Protein AF-A0A1M6S938-F1 (afdb_monomer_lite)

Secondary structure (DSSP, 8-state):
-EEEEETTEEEEEEE-S---TTEEEEEEEE-TT--EEEEEEESSSEEEEEEEE-BTTEEEEEEEEEETT--EEEEEEEEEE-

Sequence (82 aa):
METFINENTSELYIHFKEKPEGVYHTIYYLNAKNEKKWLGNTPAQDFYISNILIQKCIINLKVQSESFGGAKGKIIWKMVNL

pLDDT: mean 89.11, std 5.12, range [72.44, 94.81]

Foldseek 3Di:
DDWDDDPQWIKDKAAAPDLDPQKKKWKWWQDPVRDTDTQDIGSDRMDIGGTDGDDPQKTWMWIWMAGNVRDIDDIDIDIDRD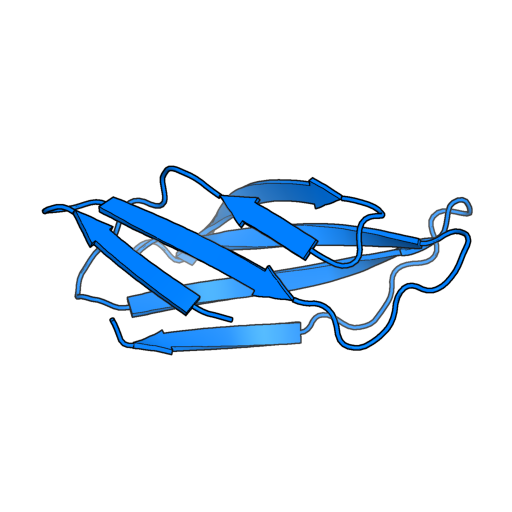

Structure (mmCIF, N/CA/C/O backbone):
data_AF-A0A1M6S938-F1
#
_entry.id   AF-A0A1M6S938-F1
#
loop_
_atom_site.group_PDB
_atom_site.id
_atom_site.type_symbol
_atom_site.label_atom_id
_atom_site.label_alt_id
_atom_site.label_comp_id
_atom_site.label_asym_id
_atom_site.label_entity_id
_atom_site.label_seq_id
_atom_site.pdbx_PDB_ins_code
_atom_site.Cartn_x
_atom_site.Cartn_y
_atom_site.Cartn_z
_atom_site.occupancy
_atom_site.B_iso_or_equiv
_atom_site.auth_seq_id
_atom_site.auth_comp_id
_atom_site.auth_asym_id
_atom_site.auth_atom_id
_atom_site.pdbx_PDB_model_num
ATOM 1 N N . MET A 1 1 ? -9.860 -1.293 -7.391 1.00 82.38 1 MET A N 1
ATOM 2 C CA . MET A 1 1 ? -9.506 -1.347 -5.961 1.00 82.38 1 MET A CA 1
ATOM 3 C C . MET A 1 1 ? -10.762 -1.729 -5.238 1.00 82.38 1 MET A C 1
ATOM 5 O O . MET A 1 1 ? -11.796 -1.134 -5.523 1.00 82.38 1 MET A O 1
ATOM 9 N N . GLU A 1 2 ? -10.647 -2.718 -4.375 1.00 87.94 2 GLU A N 1
ATOM 10 C CA . GLU A 1 2 ? -11.764 -3.357 -3.691 1.00 87.94 2 GLU A CA 1
ATOM 11 C C . GLU A 1 2 ? -11.418 -3.484 -2.212 1.00 87.94 2 GLU A C 1
ATOM 13 O O . GLU A 1 2 ? -10.243 -3.614 -1.856 1.00 87.94 2 GLU A O 1
ATOM 18 N N . THR A 1 3 ? -12.433 -3.389 -1.363 1.00 86.75 3 THR A N 1
ATOM 19 C CA . THR A 1 3 ? -12.299 -3.389 0.094 1.00 86.75 3 THR A CA 1
ATOM 20 C C . THR A 1 3 ? -13.241 -4.407 0.698 1.00 86.75 3 THR A C 1
ATOM 22 O O . THR A 1 3 ? -14.413 -4.447 0.328 1.00 86.75 3 THR A O 1
ATOM 25 N N . PHE A 1 4 ? -12.742 -5.178 1.658 1.00 86.56 4 PHE A N 1
ATOM 26 C CA . PHE A 1 4 ? -13.526 -6.174 2.381 1.00 86.56 4 PHE A CA 1
ATOM 27 C C . PHE A 1 4 ? -13.445 -5.854 3.869 1.00 86.56 4 PHE A C 1
ATOM 29 O O . PHE A 1 4 ? -12.353 -5.788 4.429 1.00 86.56 4 PHE A O 1
ATOM 36 N N . ILE A 1 5 ? -14.588 -5.581 4.494 1.00 85.00 5 ILE A N 1
ATOM 37 C CA . ILE A 1 5 ? -14.657 -5.134 5.889 1.00 85.00 5 ILE A CA 1
ATOM 38 C C . ILE A 1 5 ? -14.850 -6.349 6.791 1.00 85.00 5 ILE A C 1
ATOM 40 O O . ILE A 1 5 ? -15.735 -7.169 6.549 1.00 85.00 5 ILE A O 1
ATOM 44 N N . ASN A 1 6 ? -14.063 -6.419 7.860 1.00 84.31 6 ASN A N 1
ATOM 45 C CA . ASN A 1 6 ? -14.210 -7.389 8.930 1.00 84.31 6 ASN A CA 1
ATOM 46 C C . ASN A 1 6 ? -14.100 -6.672 10.285 1.00 84.31 6 ASN A C 1
ATOM 48 O O . ASN A 1 6 ? -13.011 -6.338 10.743 1.00 84.31 6 ASN A O 1
ATOM 52 N N . GLU A 1 7 ? -15.241 -6.397 10.918 1.00 84.81 7 GLU A N 1
ATOM 53 C CA . GLU A 1 7 ? -15.325 -5.649 12.180 1.00 84.81 7 GLU A CA 1
ATOM 54 C C . GLU A 1 7 ? -14.553 -4.310 12.144 1.00 84.81 7 GLU A C 1
ATOM 56 O O . GLU A 1 7 ? -15.001 -3.341 11.535 1.00 84.81 7 GLU A O 1
ATOM 61 N N . ASN A 1 8 ? -13.391 -4.253 12.804 1.00 84.94 8 ASN A N 1
ATOM 62 C CA . ASN A 1 8 ? -12.535 -3.071 12.927 1.00 84.94 8 ASN A CA 1
ATOM 63 C C . ASN A 1 8 ? -11.353 -3.077 11.939 1.00 84.94 8 ASN A C 1
ATOM 65 O O . ASN A 1 8 ? -10.463 -2.222 12.026 1.00 84.94 8 ASN A O 1
ATOM 69 N N . THR A 1 9 ? -11.306 -4.043 11.023 1.00 88.25 9 THR A N 1
ATOM 70 C CA . THR A 1 9 ? -10.253 -4.188 10.018 1.00 88.25 9 THR A CA 1
ATOM 71 C C . THR A 1 9 ? -10.829 -4.221 8.605 1.00 88.25 9 THR A C 1
ATOM 73 O O . THR A 1 9 ? -11.985 -4.573 8.378 1.00 88.25 9 THR A O 1
ATOM 76 N N . SER A 1 10 ? -10.018 -3.801 7.637 1.00 89.12 10 SER A N 1
ATOM 77 C CA . SER A 1 10 ? -10.287 -3.946 6.210 1.00 89.12 10 SER A CA 1
ATOM 78 C C . SER A 1 10 ? -9.179 -4.754 5.577 1.00 89.12 10 SER A C 1
ATOM 80 O O . SER A 1 10 ? -7.995 -4.501 5.815 1.00 89.12 10 SER A O 1
ATOM 82 N N . GLU A 1 11 ? -9.567 -5.617 4.663 1.00 92.12 11 GLU A N 1
ATOM 83 C CA . GLU A 1 11 ? -8.702 -6.096 3.603 1.00 92.12 11 GLU A CA 1
ATOM 84 C C . GLU A 1 11 ? -8.822 -5.139 2.413 1.00 92.12 11 GLU A C 1
ATOM 86 O O . GLU A 1 11 ? -9.868 -4.514 2.195 1.00 92.12 11 GLU A O 1
ATOM 91 N N . LEU A 1 12 ? -7.736 -4.986 1.661 1.00 91.62 12 LEU A N 1
ATOM 92 C CA . LEU A 1 12 ? -7.655 -4.072 0.531 1.00 91.62 12 LEU A CA 1
ATOM 93 C C . LEU A 1 12 ? -6.935 -4.735 -0.637 1.00 91.62 12 LEU A C 1
ATOM 95 O O . LEU A 1 12 ? -5.780 -5.145 -0.522 1.00 91.62 12 LEU A O 1
ATOM 99 N N . TYR A 1 13 ? -7.600 -4.746 -1.785 1.00 94.00 13 TYR A N 1
ATOM 100 C CA . TYR A 1 13 ? -7.021 -5.139 -3.059 1.00 94.00 13 TYR A CA 1
ATOM 101 C C . TYR A 1 13 ? -6.777 -3.907 -3.935 1.00 94.00 13 TYR A C 1
ATOM 103 O O . TYR A 1 13 ? -7.702 -3.157 -4.269 1.00 94.00 13 TYR A O 1
ATOM 111 N N . ILE A 1 14 ? -5.522 -3.686 -4.320 1.00 92.75 14 ILE A N 1
ATOM 112 C CA . ILE A 1 14 ? -5.078 -2.570 -5.155 1.00 92.75 14 ILE A CA 1
ATOM 113 C C . ILE A 1 14 ? -4.668 -3.114 -6.521 1.00 92.75 14 ILE A C 1
ATOM 115 O O . ILE A 1 14 ? -3.798 -3.971 -6.607 1.00 92.75 14 ILE A O 1
ATOM 119 N N . HIS A 1 15 ? -5.253 -2.545 -7.573 1.00 94.31 15 HIS A N 1
ATOM 120 C CA . HIS A 1 15 ? -4.851 -2.767 -8.959 1.00 94.31 15 HIS A CA 1
ATOM 121 C C . HIS A 1 15 ? -4.243 -1.473 -9.510 1.00 94.31 15 HIS A C 1
ATOM 123 O O . HIS A 1 15 ? -4.919 -0.434 -9.557 1.00 94.31 15 HIS A O 1
ATOM 129 N N . PHE A 1 16 ? -2.971 -1.515 -9.900 1.00 91.12 16 PHE A N 1
ATOM 130 C CA . PHE A 1 16 ? -2.272 -0.425 -10.572 1.00 91.12 16 PHE A CA 1
ATOM 131 C C . PHE A 1 16 ? -2.568 -0.478 -12.075 1.00 91.12 16 PHE A C 1
ATOM 133 O O . PHE A 1 16 ? -2.505 -1.530 -12.703 1.00 91.12 16 PHE A O 1
ATOM 140 N N . LYS A 1 17 ? -2.895 0.675 -12.673 1.00 89.44 17 LYS A N 1
ATOM 141 C CA . LYS A 1 17 ? -3.239 0.748 -14.107 1.00 89.44 17 LYS A CA 1
ATOM 142 C C . LYS A 1 17 ? -2.090 0.321 -15.017 1.00 89.44 17 LYS A C 1
ATOM 144 O O . LYS A 1 17 ? -2.326 -0.196 -16.100 1.00 89.44 17 LYS A O 1
ATOM 149 N N . GLU A 1 18 ? -0.867 0.584 -14.580 1.00 86.12 18 GLU A N 1
ATOM 150 C CA . GLU A 1 18 ? 0.350 0.318 -15.328 1.00 86.12 18 GLU 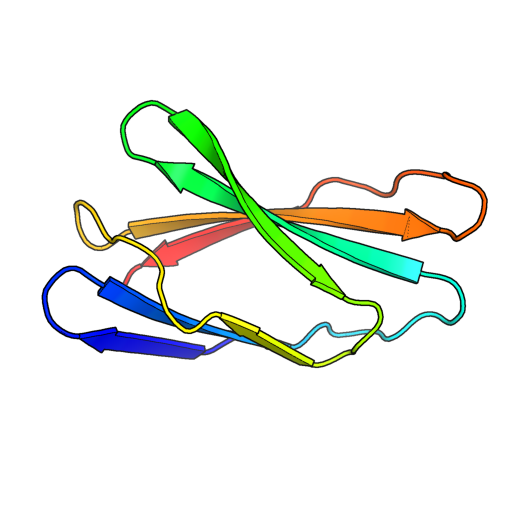A CA 1
ATOM 151 C C . GLU A 1 18 ? 1.300 -0.489 -14.451 1.00 86.12 18 GLU A C 1
ATOM 153 O O . GLU A 1 18 ? 1.351 -0.290 -13.236 1.00 86.12 18 GLU A O 1
ATOM 158 N N . LYS A 1 19 ? 2.081 -1.361 -15.091 1.00 83.88 19 LYS A N 1
ATOM 159 C CA . LYS A 1 19 ? 3.187 -2.095 -14.475 1.00 83.88 19 LYS A CA 1
ATOM 160 C C . LYS A 1 19 ? 4.492 -1.726 -15.189 1.00 83.88 19 LYS A C 1
ATOM 162 O O . LYS A 1 19 ? 4.986 -2.519 -15.993 1.00 83.88 19 LYS A O 1
ATOM 167 N N . PRO A 1 20 ? 5.013 -0.505 -14.978 1.00 84.00 20 PRO A N 1
ATOM 168 C CA . PRO A 1 20 ? 6.265 -0.112 -15.598 1.00 84.00 20 PRO A CA 1
ATOM 169 C C . PRO A 1 20 ? 7.395 -1.014 -15.097 1.00 84.00 20 PRO A C 1
ATOM 171 O O . PRO A 1 20 ? 7.551 -1.230 -13.893 1.00 84.00 20 PRO A O 1
ATOM 174 N N . GLU A 1 21 ? 8.174 -1.558 -16.031 1.00 89.06 21 GLU A N 1
ATOM 175 C CA . GLU A 1 21 ? 9.374 -2.309 -15.688 1.00 89.06 21 GLU A CA 1
ATOM 176 C C . GLU A 1 21 ? 10.319 -1.396 -14.911 1.00 89.06 21 GLU A C 1
ATOM 178 O O . GLU A 1 21 ? 10.466 -0.208 -15.206 1.00 89.06 21 GLU A O 1
ATOM 183 N N . GLY A 1 22 ? 10.944 -1.941 -13.878 1.00 89.50 22 GLY A N 1
ATOM 184 C CA . GLY A 1 22 ? 11.898 -1.158 -13.124 1.00 89.50 22 GLY A CA 1
ATOM 185 C C . GLY A 1 22 ? 11.289 -0.257 -12.036 1.00 89.50 22 GLY A C 1
ATOM 186 O O . GLY A 1 22 ? 11.981 0.641 -11.550 1.00 89.50 22 GLY A O 1
ATOM 187 N N . VAL A 1 23 ? 10.016 -0.436 -11.671 1.00 92.31 23 VAL A N 1
ATOM 188 C CA . VAL A 1 23 ? 9.316 0.434 -10.714 1.00 92.31 23 VAL A CA 1
ATOM 189 C C . VAL A 1 23 ? 8.666 -0.369 -9.595 1.00 92.31 23 VAL A C 1
ATOM 191 O O . VAL A 1 23 ? 8.074 -1.422 -9.809 1.00 92.31 23 VAL A O 1
ATOM 194 N N . TYR A 1 24 ? 8.745 0.191 -8.394 1.00 94.06 24 TYR A N 1
ATOM 195 C CA . TYR A 1 24 ? 8.092 -0.289 -7.191 1.00 94.06 24 TYR A CA 1
ATOM 196 C C . TYR A 1 24 ? 7.067 0.729 -6.706 1.00 94.06 24 TYR A C 1
ATOM 198 O O . TYR A 1 24 ? 7.317 1.934 -6.725 1.00 94.06 24 TYR A O 1
ATOM 206 N N . HIS A 1 25 ? 5.934 0.262 -6.203 1.00 94.19 25 HIS A N 1
ATOM 207 C CA . HIS A 1 25 ? 4.922 1.083 -5.555 1.00 94.19 25 HIS A CA 1
ATOM 208 C C . HIS A 1 25 ? 5.022 0.899 -4.049 1.00 94.19 25 HIS A C 1
ATOM 210 O O . HIS A 1 25 ? 4.829 -0.203 -3.548 1.00 94.19 25 HIS A O 1
ATOM 216 N N . THR A 1 26 ? 5.291 1.978 -3.318 1.00 94.50 26 THR A N 1
ATOM 217 C CA . THR A 1 26 ? 5.230 1.980 -1.855 1.00 94.50 26 THR A CA 1
ATOM 218 C C . THR A 1 26 ? 3.888 2.528 -1.398 1.00 94.50 26 THR A C 1
ATOM 220 O O . THR A 1 26 ? 3.479 3.618 -1.811 1.00 94.50 26 THR A O 1
ATOM 223 N N . ILE A 1 27 ? 3.215 1.783 -0.527 1.00 94.81 27 ILE A N 1
ATOM 224 C CA . ILE A 1 27 ? 1.870 2.078 -0.046 1.00 94.81 27 ILE A CA 1
ATOM 225 C C . ILE A 1 27 ? 1.926 2.379 1.451 1.00 94.81 27 ILE A C 1
ATOM 227 O O . ILE A 1 27 ? 2.542 1.658 2.238 1.00 94.81 27 ILE A O 1
ATOM 231 N N . TYR A 1 28 ? 1.252 3.451 1.847 1.00 93.81 28 TYR A N 1
ATOM 232 C CA . TYR A 1 28 ? 1.025 3.826 3.236 1.00 93.81 28 TYR A CA 1
ATOM 233 C C . TYR A 1 28 ? -0.459 4.111 3.448 1.00 93.81 28 TYR A C 1
ATOM 235 O O . TYR A 1 28 ? -1.135 4.555 2.518 1.00 93.81 28 TYR A O 1
ATOM 243 N N . TYR A 1 29 ? -0.942 3.965 4.679 1.00 91.19 29 TYR A N 1
ATOM 244 C CA . TYR A 1 29 ? -2.177 4.625 5.102 1.00 91.19 29 TYR A CA 1
ATOM 245 C C . TYR A 1 29 ? -1.905 5.672 6.178 1.00 91.19 29 TYR A C 1
ATOM 247 O O . TYR A 1 29 ? -0.892 5.613 6.881 1.00 91.19 29 TYR A O 1
ATOM 255 N N . LEU A 1 30 ? -2.802 6.649 6.284 1.00 88.00 30 LEU A N 1
ATOM 256 C CA . LEU A 1 30 ? -2.850 7.578 7.406 1.00 88.00 30 LEU A CA 1
ATOM 257 C C . LEU A 1 30 ? -3.866 7.086 8.431 1.00 88.00 30 LEU A C 1
ATOM 259 O O . LEU A 1 30 ? -5.033 6.884 8.096 1.00 88.00 30 LEU A O 1
ATOM 263 N N . ASN A 1 31 ? -3.432 6.927 9.679 1.00 83.25 31 ASN A N 1
ATOM 264 C CA . ASN A 1 31 ? -4.351 6.663 10.784 1.00 83.25 31 ASN A CA 1
ATOM 265 C C . ASN A 1 31 ? -5.072 7.953 11.230 1.00 83.25 31 ASN A C 1
ATOM 267 O O . ASN A 1 31 ? -4.785 9.047 10.741 1.00 83.25 31 ASN A O 1
ATOM 271 N N . ALA A 1 32 ? -5.974 7.854 12.212 1.00 79.94 32 ALA A N 1
ATOM 272 C CA . ALA A 1 32 ? -6.715 9.012 12.727 1.00 79.94 32 ALA A CA 1
ATOM 273 C C . ALA A 1 32 ? -5.839 10.103 13.376 1.00 79.94 32 ALA A C 1
ATOM 275 O O . ALA A 1 32 ? -6.324 11.206 13.616 1.00 79.94 32 ALA A O 1
ATOM 276 N N . LYS A 1 33 ? -4.562 9.814 13.655 1.00 85.38 33 LYS A N 1
ATOM 277 C CA . LYS A 1 33 ? -3.571 10.779 14.155 1.00 85.38 33 LYS A CA 1
ATOM 278 C C . LYS A 1 33 ? -2.741 11.414 13.029 1.00 85.38 33 LYS A C 1
ATOM 280 O O . LYS A 1 33 ? -1.760 12.090 13.314 1.00 85.38 33 LYS A O 1
ATOM 285 N N . ASN A 1 34 ? -3.104 11.193 11.761 1.00 82.81 34 ASN A N 1
ATOM 286 C CA . ASN A 1 34 ? -2.332 11.591 10.578 1.00 82.81 34 ASN A CA 1
ATOM 287 C C . ASN A 1 34 ? -0.913 10.993 10.522 1.00 82.81 34 ASN A C 1
ATOM 289 O O . ASN A 1 34 ? -0.040 11.503 9.816 1.00 82.81 34 ASN A O 1
ATOM 293 N N . GLU A 1 35 ? -0.667 9.886 11.224 1.00 88.88 35 GLU A N 1
ATOM 294 C CA . GLU A 1 35 ? 0.603 9.172 11.137 1.00 88.88 35 GLU A CA 1
ATOM 295 C C . GLU A 1 35 ? 0.606 8.266 9.908 1.00 88.88 35 GLU A C 1
ATOM 297 O O . GLU A 1 35 ? -0.336 7.505 9.676 1.00 88.88 35 GLU A O 1
ATOM 302 N N . LYS A 1 36 ? 1.708 8.294 9.154 1.00 90.56 36 LYS A N 1
ATOM 303 C CA . LYS A 1 36 ? 1.940 7.356 8.053 1.00 90.56 36 LYS A CA 1
ATOM 304 C C . LYS A 1 36 ? 2.300 5.992 8.623 1.00 90.56 36 LYS A C 1
ATOM 306 O O . LYS A 1 36 ? 3.303 5.853 9.319 1.00 90.56 36 LYS A O 1
ATOM 311 N N . LYS A 1 37 ? 1.516 4.982 8.275 1.00 91.19 37 LYS A N 1
ATOM 312 C CA . LYS A 1 37 ? 1.814 3.577 8.545 1.00 91.19 37 LYS A CA 1
ATOM 313 C C . LYS A 1 37 ? 2.098 2.886 7.221 1.00 91.19 37 LYS A C 1
ATOM 315 O O . LYS A 1 37 ? 1.338 3.032 6.266 1.00 91.19 37 LYS A O 1
ATOM 320 N N . TRP A 1 38 ? 3.233 2.204 7.149 1.00 92.81 38 TRP A N 1
ATOM 321 C CA . TRP A 1 38 ? 3.639 1.467 5.959 1.00 92.81 38 TRP A CA 1
ATOM 322 C C . TRP A 1 38 ? 2.767 0.223 5.798 1.00 92.81 38 TRP A C 1
ATOM 324 O O . TRP A 1 38 ? 2.567 -0.509 6.763 1.00 92.81 38 TRP A O 1
ATOM 334 N N . LEU A 1 39 ? 2.229 0.028 4.594 1.00 92.31 39 LEU A N 1
ATOM 335 C CA . LEU A 1 39 ? 1.384 -1.116 4.244 1.00 92.31 39 LEU A CA 1
ATOM 336 C C . LEU A 1 39 ? 2.110 -2.124 3.359 1.00 92.31 39 LEU A C 1
ATOM 338 O O . LEU A 1 39 ? 1.736 -3.291 3.329 1.00 92.31 39 LEU A O 1
ATOM 342 N N . GLY A 1 40 ? 3.127 -1.680 2.623 1.00 92.94 40 GLY A N 1
ATOM 343 C CA . GLY A 1 40 ? 3.887 -2.561 1.756 1.00 92.94 40 GLY A CA 1
ATOM 344 C C . GLY A 1 40 ? 4.633 -1.834 0.650 1.00 92.94 40 GLY A C 1
ATOM 345 O O . GLY A 1 40 ? 4.489 -0.625 0.442 1.00 92.94 40 GLY A O 1
ATOM 346 N N . ASN A 1 41 ? 5.431 -2.611 -0.070 1.00 93.88 41 ASN A N 1
ATOM 347 C CA . ASN A 1 41 ? 6.047 -2.237 -1.331 1.00 93.88 41 ASN A CA 1
ATOM 348 C C . ASN A 1 41 ? 5.860 -3.404 -2.307 1.00 93.88 41 ASN A C 1
ATOM 350 O O . ASN A 1 41 ? 6.035 -4.558 -1.915 1.00 93.88 41 ASN A O 1
ATOM 354 N N . THR A 1 42 ? 5.495 -3.111 -3.554 1.00 94.12 42 THR A N 1
ATOM 355 C CA . THR A 1 42 ? 5.405 -4.135 -4.593 1.00 94.12 42 THR A CA 1
ATOM 356 C C . THR A 1 42 ? 5.809 -3.614 -5.976 1.00 94.12 42 THR A C 1
ATOM 358 O O . THR A 1 42 ? 5.456 -2.486 -6.323 1.00 94.12 42 THR A O 1
ATOM 361 N N . PRO A 1 43 ? 6.506 -4.420 -6.800 1.00 93.50 43 PRO A N 1
ATOM 362 C CA . PRO A 1 43 ? 6.638 -4.188 -8.241 1.00 93.50 43 PRO A CA 1
ATOM 363 C C . PRO A 1 43 ? 5.473 -4.797 -9.045 1.00 93.50 43 PRO A C 1
ATOM 365 O O . PRO A 1 43 ? 5.452 -4.740 -10.276 1.00 93.50 43 PRO A O 1
ATOM 368 N N . ALA A 1 44 ? 4.544 -5.487 -8.378 1.00 93.62 44 ALA A N 1
ATOM 369 C CA . ALA A 1 44 ? 3.420 -6.139 -9.028 1.00 93.62 44 ALA A CA 1
ATOM 370 C C . ALA A 1 44 ? 2.326 -5.131 -9.391 1.00 93.62 44 ALA A C 1
ATOM 372 O O . ALA A 1 44 ? 2.156 -4.100 -8.741 1.00 93.62 44 ALA A O 1
ATOM 373 N N . GLN A 1 45 ? 1.557 -5.480 -10.421 1.00 94.06 45 GLN A N 1
ATOM 374 C CA . GLN A 1 45 ? 0.381 -4.720 -10.834 1.00 94.06 45 GLN A CA 1
ATOM 375 C C . GLN A 1 45 ? -0.762 -4.836 -9.820 1.00 94.06 45 GLN A C 1
ATOM 377 O O . GLN A 1 45 ? -1.545 -3.905 -9.662 1.00 94.06 45 GLN A O 1
ATOM 382 N N . ASP A 1 46 ? -0.819 -5.958 -9.110 1.00 94.62 46 ASP A N 1
ATOM 383 C CA . ASP A 1 46 ? -1.843 -6.256 -8.122 1.00 94.62 46 ASP A CA 1
ATOM 384 C C . ASP A 1 46 ? -1.206 -6.421 -6.745 1.00 94.62 46 ASP A C 1
ATOM 386 O O . ASP A 1 46 ? -0.143 -7.032 -6.598 1.00 94.62 46 ASP A O 1
ATOM 390 N N . PHE A 1 47 ? -1.854 -5.863 -5.726 1.00 94.81 47 PHE A N 1
ATOM 391 C CA . PHE A 1 47 ? -1.372 -5.907 -4.354 1.00 94.81 47 PHE A CA 1
ATOM 392 C C . PHE A 1 47 ? -2.511 -6.135 -3.378 1.00 94.81 47 PHE A C 1
ATOM 394 O O . PHE A 1 47 ? -3.507 -5.411 -3.392 1.00 94.81 47 PHE A O 1
ATOM 401 N N . TYR A 1 48 ? -2.331 -7.116 -2.503 1.00 94.38 48 TYR A N 1
ATOM 402 C CA . TYR A 1 48 ? -3.289 -7.454 -1.467 1.00 94.38 48 TYR A CA 1
ATOM 403 C C . TYR A 1 48 ? -2.733 -7.102 -0.089 1.00 94.38 48 TYR A C 1
ATOM 405 O O . TYR A 1 48 ? -1.596 -7.440 0.240 1.00 94.38 48 TYR A O 1
ATOM 413 N N . ILE A 1 49 ? -3.548 -6.426 0.714 1.00 92.75 49 ILE A N 1
ATOM 414 C CA . ILE A 1 49 ? -3.240 -6.049 2.090 1.00 92.75 49 ILE A CA 1
ATOM 415 C C . ILE A 1 49 ? -4.319 -6.663 2.971 1.00 92.75 49 ILE A C 1
ATOM 417 O O . ILE A 1 49 ? -5.485 -6.288 2.875 1.00 92.75 49 ILE A O 1
ATOM 421 N N . SER A 1 50 ? -3.924 -7.596 3.831 1.00 89.88 50 SER A N 1
ATOM 422 C CA . SER A 1 50 ? -4.851 -8.420 4.612 1.00 89.88 50 SER A CA 1
ATOM 423 C C . SER A 1 50 ? -5.359 -7.771 5.898 1.00 89.88 50 SER A C 1
ATOM 425 O O . SER A 1 50 ? -6.264 -8.302 6.528 1.00 89.88 50 SER A O 1
ATOM 427 N N . ASN A 1 51 ? -4.745 -6.679 6.361 1.00 88.25 51 ASN A N 1
ATOM 428 C CA . ASN A 1 51 ? -5.133 -6.086 7.636 1.00 88.25 51 ASN A CA 1
ATOM 429 C C . ASN A 1 51 ? -4.815 -4.590 7.707 1.00 88.25 51 ASN A C 1
ATOM 431 O O . ASN A 1 51 ? -3.682 -4.183 7.974 1.00 88.25 51 ASN A O 1
ATOM 435 N N . ILE A 1 52 ? -5.837 -3.767 7.489 1.00 88.38 52 ILE A N 1
ATOM 436 C CA . ILE A 1 52 ? -5.812 -2.323 7.713 1.00 88.38 52 ILE A CA 1
ATOM 437 C C . ILE A 1 52 ? -6.784 -2.008 8.842 1.00 88.38 52 ILE A C 1
ATOM 439 O O . ILE A 1 52 ? -7.982 -2.217 8.699 1.00 88.38 52 ILE A O 1
ATOM 443 N N . LEU A 1 53 ? -6.288 -1.460 9.951 1.00 85.88 53 LEU A N 1
ATOM 444 C CA . LEU A 1 53 ? -7.154 -0.976 11.027 1.00 85.88 53 LEU A CA 1
ATOM 445 C C . LEU A 1 53 ? -7.999 0.200 10.527 1.00 85.88 53 LEU A C 1
ATOM 447 O O . LEU A 1 53 ? -7.455 1.239 10.140 1.00 85.88 53 LEU A O 1
ATOM 451 N N . ILE A 1 54 ? -9.318 0.045 10.578 1.00 80.56 54 ILE A N 1
ATOM 452 C CA . ILE A 1 54 ? -10.268 1.071 10.165 1.00 80.56 54 ILE A CA 1
ATOM 453 C C . ILE A 1 54 ? -10.685 1.873 11.393 1.00 80.56 54 ILE A C 1
ATOM 455 O O . ILE A 1 54 ? -11.093 1.325 12.413 1.00 80.56 54 ILE A O 1
ATOM 459 N N . GLN A 1 55 ? -10.649 3.198 11.282 1.00 73.62 55 GLN A N 1
ATOM 460 C CA . GLN A 1 55 ? -11.332 4.083 12.220 1.00 73.62 55 GLN A CA 1
ATOM 461 C C . GLN A 1 55 ? -12.247 5.007 11.423 1.00 73.62 55 GLN A C 1
ATOM 463 O O . GLN A 1 55 ? -11.795 5.658 10.484 1.00 73.62 55 GLN A O 1
ATOM 468 N N . LYS A 1 56 ? -13.528 5.076 11.808 1.00 72.44 56 LYS A N 1
ATOM 469 C CA . LYS A 1 56 ? -14.556 5.916 11.159 1.00 72.44 56 LYS A CA 1
ATOM 470 C C . LYS A 1 56 ? -14.856 5.555 9.692 1.00 72.44 56 LYS A C 1
ATOM 472 O O . LYS A 1 56 ? -15.195 6.445 8.924 1.00 72.44 56 LYS A O 1
ATOM 477 N N . CYS A 1 57 ? -14.711 4.283 9.307 1.00 77.81 57 CYS A N 1
ATOM 478 C CA . CYS A 1 57 ? -15.024 3.781 7.957 1.00 77.81 57 CYS A CA 1
ATOM 479 C C . CYS A 1 57 ? -14.297 4.502 6.803 1.00 77.81 57 CYS A C 1
ATOM 481 O O . CYS A 1 57 ? -14.790 4.538 5.681 1.00 77.81 57 CYS A O 1
ATOM 483 N N . ILE A 1 58 ? -13.123 5.094 7.057 1.00 83.19 58 ILE A N 1
ATOM 484 C CA . ILE A 1 58 ? -12.334 5.779 6.025 1.00 83.19 58 ILE A CA 1
ATOM 485 C C . ILE A 1 58 ? -10.903 5.246 6.035 1.00 83.19 58 ILE A C 1
ATOM 487 O O . ILE A 1 58 ? -10.251 5.212 7.080 1.00 83.19 58 ILE A O 1
ATOM 491 N N . ILE A 1 59 ? -10.384 4.904 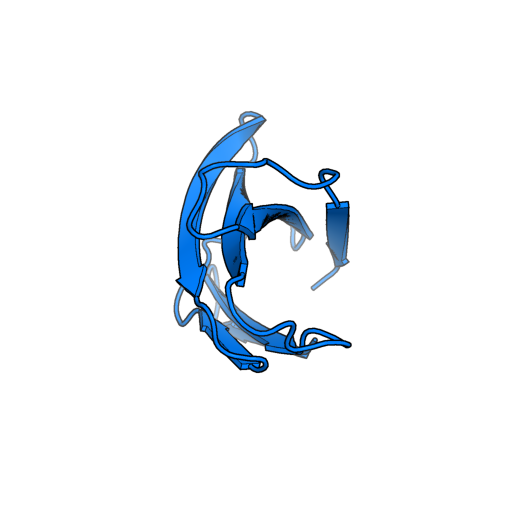4.853 1.00 86.69 59 ILE A N 1
ATOM 492 C CA . ILE A 1 59 ? -8.959 4.639 4.632 1.00 86.69 59 ILE A CA 1
ATOM 493 C C . ILE A 1 59 ? -8.378 5.752 3.761 1.00 86.69 59 ILE A C 1
ATOM 495 O O . ILE A 1 59 ? -8.793 5.964 2.623 1.00 86.69 59 ILE A O 1
ATOM 499 N N . ASN A 1 60 ? -7.363 6.441 4.281 1.00 89.75 60 ASN A N 1
ATOM 500 C CA . ASN A 1 60 ? -6.589 7.429 3.535 1.00 89.75 60 ASN A CA 1
ATOM 501 C C . ASN A 1 60 ? -5.281 6.802 3.057 1.00 89.75 60 ASN A C 1
ATOM 503 O O . ASN A 1 60 ? -4.324 6.698 3.824 1.00 89.75 60 ASN A O 1
ATOM 507 N N . LEU A 1 61 ? -5.235 6.392 1.793 1.00 92.19 61 LEU A N 1
ATOM 508 C CA . LEU A 1 61 ? -4.065 5.775 1.181 1.00 92.19 61 LEU A CA 1
ATOM 509 C C . LEU A 1 61 ? -3.150 6.817 0.550 1.00 92.19 61 LEU A C 1
ATOM 511 O O . LEU A 1 61 ? -3.591 7.748 -0.129 1.00 92.19 61 LEU A O 1
ATOM 515 N N . LYS A 1 62 ? -1.852 6.591 0.719 1.00 93.75 62 LYS A N 1
ATOM 516 C CA . LYS A 1 62 ? -0.776 7.281 0.024 1.00 93.75 62 LYS A CA 1
ATOM 517 C C . LYS A 1 62 ? 0.022 6.252 -0.762 1.00 93.75 62 LYS A C 1
ATOM 519 O O . LYS A 1 62 ? 0.599 5.344 -0.168 1.00 93.75 62 LYS A O 1
ATOM 524 N N . VAL A 1 63 ? 0.131 6.446 -2.068 1.00 93.69 63 VAL A N 1
ATOM 525 C CA . VAL A 1 63 ? 0.989 5.638 -2.938 1.00 93.69 63 VAL A CA 1
ATOM 526 C C . VAL A 1 63 ? 2.101 6.515 -3.495 1.00 93.69 63 VAL A C 1
ATOM 528 O O . VAL A 1 63 ? 1.864 7.657 -3.897 1.00 93.69 63 VAL A O 1
ATOM 531 N N . GLN A 1 64 ? 3.321 5.990 -3.509 1.00 94.62 64 GLN A N 1
ATOM 532 C CA . GLN A 1 64 ? 4.462 6.619 -4.159 1.00 94.62 64 GLN A CA 1
ATOM 533 C C . GLN A 1 64 ? 5.256 5.572 -4.932 1.00 94.62 64 GLN A C 1
ATOM 535 O O . GLN A 1 64 ? 5.706 4.587 -4.351 1.00 94.62 64 GLN A O 1
ATOM 540 N N . SER A 1 65 ? 5.416 5.798 -6.232 1.00 93.19 65 SER A N 1
ATOM 541 C CA . SER A 1 65 ? 6.245 4.949 -7.085 1.00 93.19 65 SER A CA 1
ATOM 542 C C . SER A 1 65 ? 7.713 5.360 -6.999 1.00 93.19 65 SER A C 1
ATOM 544 O O . SER A 1 65 ? 8.010 6.549 -6.876 1.00 93.19 65 SER A O 1
ATOM 546 N N . GLU A 1 66 ? 8.620 4.401 -7.101 1.00 94.50 66 GLU A N 1
ATOM 547 C CA . GLU A 1 66 ? 10.067 4.613 -7.102 1.00 94.50 66 GLU A CA 1
ATOM 548 C C . GLU A 1 66 ? 10.725 3.682 -8.125 1.00 94.50 66 GLU A C 1
ATOM 550 O O . GLU A 1 66 ? 10.359 2.511 -8.214 1.00 94.50 66 GLU A O 1
ATOM 555 N N . SER A 1 67 ? 11.659 4.198 -8.926 1.00 92.62 67 SER A N 1
ATOM 556 C CA . SER A 1 67 ? 12.431 3.365 -9.858 1.00 92.62 67 SER A CA 1
ATOM 557 C C . SER A 1 67 ? 13.561 2.614 -9.143 1.00 92.62 67 SER A C 1
ATOM 559 O O . SER A 1 67 ? 13.982 3.024 -8.064 1.00 92.62 67 SER A O 1
ATOM 561 N N . PHE A 1 68 ? 14.140 1.574 -9.760 1.00 87.06 68 PHE A N 1
ATOM 562 C CA . PHE A 1 68 ? 15.359 0.921 -9.228 1.00 87.06 68 PHE A CA 1
ATOM 563 C C . PHE A 1 68 ? 16.520 1.899 -8.990 1.00 87.06 68 PHE A C 1
ATOM 565 O O . PHE A 1 68 ? 17.355 1.657 -8.125 1.00 87.06 68 PHE A O 1
ATOM 572 N N . GLY A 1 69 ? 16.575 3.007 -9.738 1.00 88.56 69 GLY A N 1
ATOM 573 C CA . GLY A 1 69 ? 17.574 4.066 -9.560 1.00 88.56 69 GLY A CA 1
ATOM 574 C C . GLY A 1 69 ? 17.269 5.045 -8.419 1.00 88.56 69 GLY A C 1
ATOM 575 O O . GLY A 1 69 ? 17.979 6.035 -8.275 1.00 88.56 69 GLY A O 1
ATOM 576 N N . GLY A 1 70 ? 16.200 4.825 -7.645 1.00 88.31 70 GLY A N 1
ATOM 577 C CA . GLY A 1 70 ? 15.796 5.676 -6.521 1.00 88.31 70 G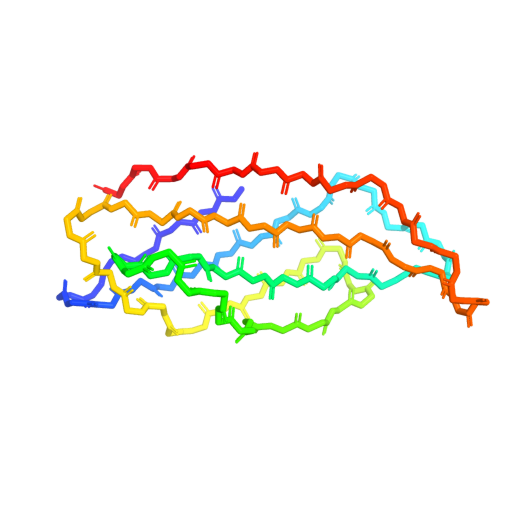LY A CA 1
ATOM 578 C C . GLY A 1 70 ? 15.043 6.950 -6.918 1.00 88.31 70 GLY A C 1
ATOM 579 O O . GLY A 1 70 ? 14.780 7.814 -6.076 1.00 88.31 70 GLY A O 1
ATOM 580 N N . ALA A 1 71 ? 14.681 7.102 -8.198 1.00 93.31 71 ALA A N 1
ATOM 581 C CA . ALA A 1 71 ? 13.913 8.255 -8.650 1.00 93.31 71 ALA A CA 1
ATOM 582 C C . ALA A 1 71 ? 12.464 8.130 -8.166 1.00 93.31 71 ALA A C 1
ATOM 584 O O . ALA A 1 71 ? 11.756 7.178 -8.502 1.00 93.31 71 ALA A O 1
ATOM 585 N N . LYS A 1 72 ? 12.018 9.110 -7.378 1.00 93.75 72 LYS A N 1
ATOM 586 C CA . LYS A 1 72 ? 10.688 9.112 -6.767 1.00 93.75 72 LYS A CA 1
ATOM 587 C C . LYS A 1 72 ? 9.667 9.769 -7.683 1.00 93.75 72 LYS A C 1
ATOM 589 O O . LYS A 1 72 ? 9.814 10.924 -8.075 1.00 93.75 72 LYS A O 1
ATOM 594 N N . GLY A 1 73 ? 8.597 9.040 -7.965 1.00 90.12 73 GLY A N 1
ATOM 595 C CA . GLY A 1 73 ? 7.437 9.537 -8.685 1.00 90.12 73 GLY A CA 1
ATOM 596 C C . GLY A 1 73 ? 6.535 10.427 -7.828 1.00 90.12 73 GLY A C 1
ATOM 597 O O . GLY A 1 73 ? 6.739 10.628 -6.622 1.00 90.12 73 GLY A O 1
ATOM 598 N N . LYS A 1 74 ? 5.485 10.942 -8.474 1.00 92.00 74 LYS A N 1
ATOM 599 C CA . LYS A 1 7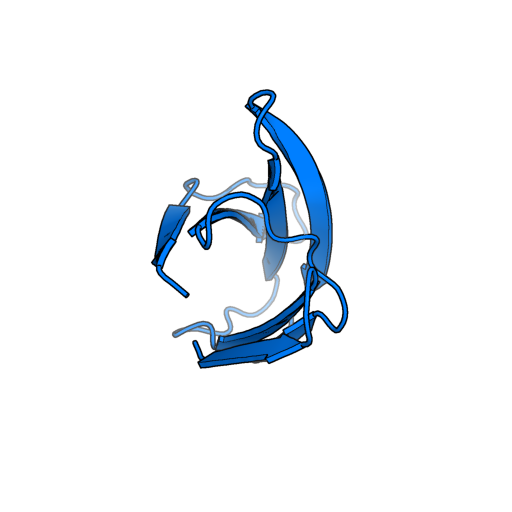4 ? 4.444 11.748 -7.830 1.00 92.00 74 LYS A CA 1
ATOM 600 C C . LYS A 1 74 ? 3.719 10.936 -6.754 1.00 92.00 74 LYS A C 1
ATOM 602 O O . LYS A 1 74 ? 3.414 9.760 -6.935 1.00 92.00 74 LYS A O 1
ATOM 607 N N . ILE A 1 75 ? 3.399 11.599 -5.647 1.00 93.00 75 ILE A N 1
ATOM 608 C CA . ILE A 1 75 ? 2.553 11.030 -4.599 1.00 93.00 75 ILE A CA 1
ATOM 609 C C . ILE A 1 75 ? 1.092 11.089 -5.047 1.00 93.00 75 ILE A C 1
ATOM 611 O O . ILE A 1 75 ? 0.592 12.154 -5.416 1.00 93.00 75 ILE A O 1
ATOM 615 N N . ILE A 1 76 ? 0.404 9.954 -4.952 1.00 92.00 76 ILE A N 1
ATOM 616 C CA . ILE A 1 76 ? -1.034 9.840 -5.187 1.00 92.00 76 ILE A CA 1
ATOM 617 C C . ILE A 1 76 ? -1.720 9.594 -3.846 1.00 92.00 76 ILE A C 1
ATOM 619 O O . ILE A 1 76 ? -1.333 8.701 -3.093 1.00 92.00 76 ILE A O 1
ATOM 623 N N . TRP A 1 77 ? -2.749 10.388 -3.567 1.00 91.56 77 TRP A N 1
ATOM 624 C CA . TRP A 1 77 ? -3.616 10.228 -2.405 1.00 91.56 77 TRP A CA 1
ATOM 625 C C . TRP A 1 77 ? -4.965 9.673 -2.847 1.00 91.56 77 TRP A C 1
ATOM 627 O O . TRP A 1 77 ? -5.537 10.142 -3.833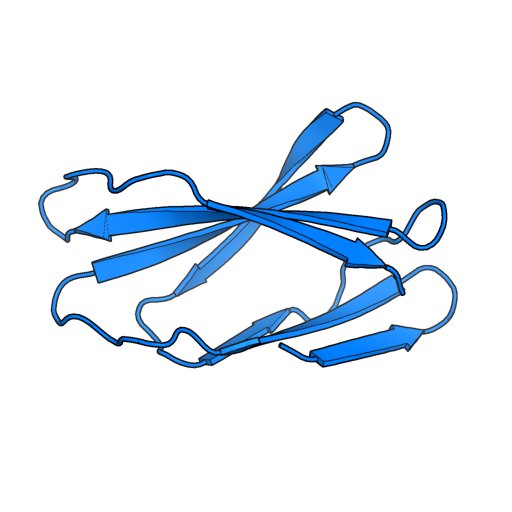 1.00 91.56 77 TRP A O 1
ATOM 637 N N . LYS A 1 78 ? -5.475 8.678 -2.123 1.00 90.25 78 LYS A N 1
ATOM 638 C CA . LYS A 1 78 ? -6.775 8.063 -2.389 1.00 90.25 78 LYS A CA 1
ATOM 639 C C . LYS A 1 78 ? -7.519 7.891 -1.071 1.00 90.25 78 LYS A C 1
ATOM 641 O O . LYS A 1 78 ? -7.060 7.166 -0.196 1.00 90.25 78 LYS A O 1
ATOM 646 N N . MET A 1 79 ? -8.656 8.562 -0.945 1.00 88.75 79 MET A N 1
ATOM 647 C CA . MET A 1 79 ? -9.605 8.307 0.133 1.00 88.75 79 MET A CA 1
ATOM 648 C C . MET A 1 79 ? -10.539 7.178 -0.296 1.00 88.75 79 MET A C 1
ATOM 650 O O . MET A 1 79 ? -11.010 7.164 -1.437 1.00 88.75 79 MET A O 1
ATOM 654 N N . VAL A 1 80 ? -10.775 6.238 0.608 1.00 84.50 80 VAL A N 1
ATOM 655 C CA . VAL A 1 80 ? -11.678 5.106 0.417 1.00 84.50 80 VAL A CA 1
ATOM 656 C C . VAL A 1 80 ? -12.699 5.151 1.538 1.00 84.50 80 VAL A C 1
ATOM 658 O O . VAL A 1 80 ? -12.325 5.020 2.702 1.00 84.50 80 VAL A O 1
ATOM 661 N N . ASN A 1 81 ? -13.956 5.394 1.178 1.00 81.06 81 ASN A N 1
ATOM 662 C CA . ASN A 1 81 ? -15.080 5.246 2.093 1.00 81.06 81 ASN A CA 1
ATOM 663 C C . ASN A 1 81 ? -15.484 3.771 2.070 1.00 81.06 81 ASN A C 1
ATOM 665 O O . ASN A 1 81 ? -15.670 3.221 0.981 1.00 81.06 81 ASN A O 1
ATOM 669 N N . LEU A 1 82 ? -15.537 3.166 3.251 1.00 74.81 82 LEU A N 1
ATOM 670 C CA . LEU A 1 82 ? -15.872 1.765 3.484 1.00 74.81 82 LEU A CA 1
ATOM 671 C C . LEU A 1 82 ? -17.352 1.612 3.826 1.00 74.81 82 LEU A C 1
ATOM 673 O O . LEU A 1 82 ? -17.846 2.441 4.626 1.00 74.81 82 LEU A O 1
#

Organism: NCBI:txid228958

Radius of gyration: 12.82 Å; chains: 1; bounding box: 33×20×30 Å